Protein AF-A0A7I8DJQ9-F1 (afdb_monomer)

Mean predicted aligned error: 7.35 Å

Solvent-accessible surface area (backbone atoms only — not comparable to full-atom values): 4380 Å² total; per-residue (Å²): 136,87,81,76,89,76,76,69,70,86,82,44,63,76,66,48,67,30,48,35,76,87,76,68,51,66,44,79,46,50,71,75,62,69,54,75,46,81,47,58,39,91,82,81,58,49,52,28,34,39,30,48,74,78,58,38,47,41,86,48,76,82,73,75,75,85,126

Structure (mmCIF, N/CA/C/O backbone):
data_AF-A0A7I8DJQ9-F1
#
_entry.id   AF-A0A7I8DJQ9-F1
#
loop_
_atom_site.group_PDB
_atom_site.id
_atom_site.type_symbol
_atom_site.label_atom_id
_atom_site.label_alt_id
_atom_site.label_comp_id
_atom_site.label_asym_id
_atom_site.label_entity_id
_atom_site.label_seq_id
_atom_site.pdbx_PDB_ins_code
_atom_site.Cartn_x
_atom_site.Cartn_y
_atom_site.Cartn_z
_atom_site.occupancy
_atom_site.B_iso_or_equiv
_atom_site.auth_seq_id
_atom_site.auth_comp_id
_atom_site.auth_asym_id
_atom_site.auth_atom_id
_atom_site.pdbx_PDB_model_num
ATOM 1 N N . MET A 1 1 ? 26.580 -0.488 -25.915 1.00 46.44 1 MET A N 1
ATOM 2 C CA . MET A 1 1 ? 25.841 -1.442 -25.063 1.00 46.44 1 MET A CA 1
ATOM 3 C C . MET A 1 1 ? 24.482 -0.833 -24.794 1.00 46.44 1 MET A C 1
ATOM 5 O O . MET A 1 1 ? 24.431 0.255 -24.241 1.00 46.44 1 MET A O 1
ATOM 9 N N . GLN A 1 2 ? 23.417 -1.449 -25.300 1.00 48.91 2 GLN A N 1
ATOM 10 C CA . GLN A 1 2 ? 22.047 -1.008 -25.057 1.00 48.91 2 GLN A CA 1
ATOM 11 C C . GLN A 1 2 ? 21.642 -1.648 -23.727 1.00 48.91 2 GLN A C 1
ATOM 13 O O . GLN A 1 2 ? 21.499 -2.863 -23.646 1.00 48.91 2 GLN A O 1
ATOM 18 N N . THR A 1 3 ? 21.638 -0.867 -22.651 1.00 56.75 3 THR A N 1
ATOM 19 C CA . THR A 1 3 ? 21.213 -1.340 -21.332 1.00 56.75 3 THR A CA 1
ATOM 20 C C . THR A 1 3 ? 19.695 -1.408 -21.331 1.00 56.75 3 THR A C 1
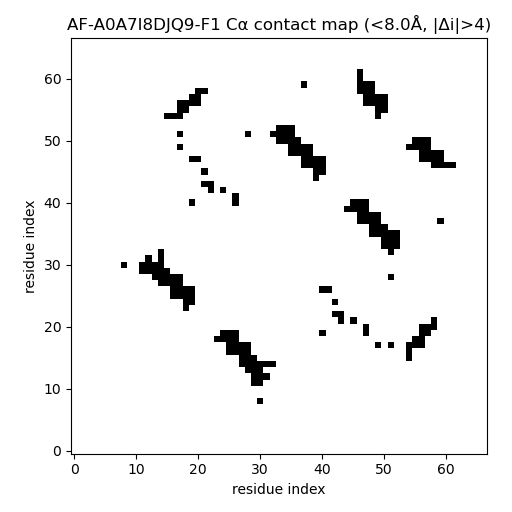ATOM 22 O O . THR A 1 3 ? 19.013 -0.388 -21.266 1.00 56.75 3 THR A O 1
ATOM 25 N N . ASP A 1 4 ? 19.176 -2.622 -21.458 1.00 68.50 4 ASP A N 1
ATOM 26 C CA . ASP A 1 4 ? 17.767 -2.922 -21.262 1.00 68.50 4 ASP A CA 1
ATOM 27 C C . ASP A 1 4 ? 17.457 -2.771 -19.763 1.00 68.50 4 ASP A C 1
ATOM 29 O O . ASP A 1 4 ? 17.878 -3.584 -18.944 1.00 68.50 4 ASP A O 1
ATOM 33 N N . PHE A 1 5 ? 16.782 -1.685 -19.373 1.00 77.31 5 PHE A N 1
ATOM 34 C CA . PHE A 1 5 ? 16.353 -1.437 -17.985 1.00 77.31 5 PHE A CA 1
ATOM 35 C C . PHE A 1 5 ? 15.038 -2.165 -17.656 1.00 77.31 5 PHE A C 1
ATOM 37 O O . PHE A 1 5 ? 14.198 -1.656 -16.912 1.00 77.31 5 PHE A O 1
ATOM 44 N N . SER A 1 6 ? 14.815 -3.331 -18.257 1.00 81.69 6 SER A N 1
ATOM 45 C CA . SER A 1 6 ? 13.639 -4.152 -18.003 1.00 81.69 6 SER A CA 1
ATOM 46 C C . SER A 1 6 ? 13.878 -5.031 -16.772 1.00 81.69 6 SER A C 1
ATOM 48 O O . SER A 1 6 ? 14.886 -5.725 -16.659 1.00 81.69 6 SER A O 1
ATOM 50 N N . VAL A 1 7 ? 12.946 -4.983 -15.817 1.00 75.88 7 VAL A N 1
ATOM 51 C CA . VAL A 1 7 ? 12.957 -5.838 -14.622 1.00 75.88 7 VAL A CA 1
ATOM 52 C C . VAL A 1 7 ? 11.816 -6.837 -14.743 1.00 75.88 7 VAL A C 1
ATOM 54 O O . VAL A 1 7 ? 10.657 -6.444 -14.894 1.00 75.88 7 VAL A O 1
ATOM 57 N N . ASN A 1 8 ? 12.135 -8.129 -14.668 1.00 80.81 8 ASN A N 1
ATOM 58 C CA . ASN A 1 8 ? 11.123 -9.171 -14.590 1.00 80.81 8 ASN A CA 1
ATOM 59 C C . ASN A 1 8 ? 10.542 -9.210 -13.176 1.00 80.81 8 ASN A C 1
ATOM 61 O O . ASN A 1 8 ? 11.186 -9.577 -12.199 1.00 80.81 8 ASN A O 1
ATOM 65 N N . LEU A 1 9 ? 9.279 -8.833 -13.097 1.00 76.62 9 LEU A N 1
ATOM 66 C CA . LEU A 1 9 ? 8.529 -8.739 -11.860 1.00 76.62 9 LEU A CA 1
ATOM 67 C C . LEU A 1 9 ? 8.244 -10.100 -11.203 1.00 76.62 9 LEU A C 1
ATOM 69 O O . LEU A 1 9 ? 7.987 -10.146 -10.004 1.00 76.62 9 LEU A O 1
ATOM 73 N N . ASN A 1 10 ? 8.310 -11.198 -11.964 1.00 76.62 10 ASN A N 1
ATOM 74 C CA . ASN A 1 10 ? 8.113 -12.552 -11.434 1.00 76.62 10 ASN A CA 1
ATOM 75 C C . ASN A 1 10 ? 9.301 -13.045 -10.596 1.00 76.62 10 ASN A C 1
ATOM 77 O O . ASN A 1 10 ? 9.134 -13.963 -9.800 1.00 76.62 10 ASN A O 1
ATOM 81 N N . ASP A 1 11 ? 10.477 -12.434 -10.759 1.00 78.06 11 ASP A N 1
ATOM 82 C CA . ASP A 1 11 ? 11.697 -12.816 -10.036 1.00 78.06 11 ASP A CA 1
ATOM 83 C C . ASP A 1 11 ? 11.777 -12.160 -8.646 1.00 78.06 11 ASP A C 1
ATOM 85 O O . ASP A 1 11 ? 12.744 -12.345 -7.909 1.00 78.06 11 ASP A O 1
ATOM 89 N N . LEU A 1 12 ? 10.765 -11.369 -8.281 1.00 75.44 12 LEU A N 1
ATOM 90 C CA . LEU A 1 12 ? 10.704 -10.628 -7.031 1.00 75.44 12 LEU A CA 1
ATOM 91 C C . LEU A 1 12 ? 9.601 -11.192 -6.133 1.00 75.44 12 LEU A C 1
ATOM 93 O O . LEU A 1 12 ? 8.478 -11.441 -6.573 1.00 75.44 12 LEU A O 1
ATOM 97 N N . GLU A 1 13 ? 9.901 -11.349 -4.846 1.00 70.44 13 GLU A N 1
ATOM 98 C CA . GLU A 1 13 ? 8.943 -11.907 -3.895 1.00 70.44 13 GLU A CA 1
ATOM 99 C C . GLU A 1 13 ? 7.717 -10.999 -3.710 1.00 70.44 13 GLU A C 1
ATOM 101 O O . GLU A 1 13 ? 7.815 -9.777 -3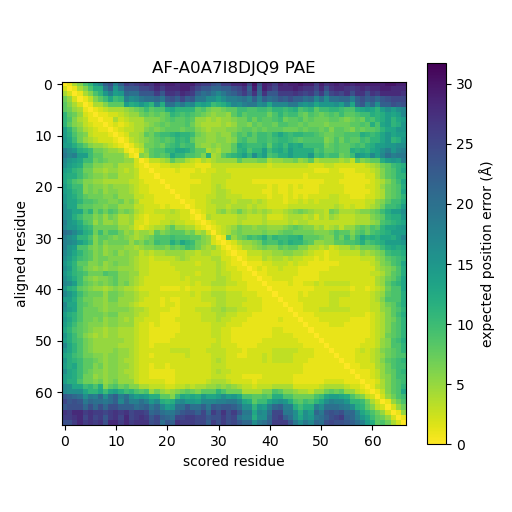.522 1.00 70.44 13 GLU A O 1
ATOM 106 N N . SER A 1 14 ? 6.530 -11.614 -3.717 1.00 68.00 14 SER A N 1
ATOM 107 C CA . SER A 1 14 ? 5.301 -10.918 -3.345 1.00 68.00 14 SER A CA 1
ATOM 108 C C . SER A 1 14 ? 5.334 -10.637 -1.843 1.00 68.00 14 SER A C 1
ATOM 110 O O . SER A 1 14 ? 5.460 -11.565 -1.044 1.00 68.00 14 SER A O 1
ATOM 112 N N . THR A 1 15 ? 5.214 -9.370 -1.449 1.00 74.94 15 THR A N 1
ATOM 113 C CA . THR A 1 15 ? 5.384 -8.978 -0.044 1.00 74.94 15 THR A CA 1
ATOM 114 C C . THR A 1 15 ? 4.097 -9.167 0.765 1.00 74.94 15 THR A C 1
ATOM 116 O O . THR A 1 15 ? 4.158 -9.578 1.925 1.00 74.94 15 THR A O 1
ATOM 119 N N . GLY A 1 16 ? 2.925 -8.912 0.168 1.00 85.56 16 GLY A N 1
ATOM 120 C CA . GLY A 1 16 ? 1.639 -9.209 0.798 1.00 85.56 16 GLY A CA 1
ATOM 121 C C . GLY A 1 16 ? 0.445 -8.435 0.239 1.00 85.56 16 GLY A C 1
ATOM 122 O O . GLY A 1 16 ? 0.494 -7.829 -0.833 1.00 85.56 16 GLY A O 1
ATOM 123 N N . ILE A 1 17 ? -0.654 -8.458 0.998 1.00 90.56 17 ILE A N 1
ATOM 124 C CA . ILE A 1 17 ? -1.901 -7.747 0.694 1.00 90.56 17 ILE A CA 1
ATOM 125 C C . ILE A 1 17 ? -2.292 -6.894 1.906 1.00 90.56 17 ILE A C 1
ATOM 127 O O . ILE A 1 17 ? -2.328 -7.401 3.022 1.00 90.56 17 ILE A O 1
ATOM 131 N N . ILE A 1 18 ? -2.615 -5.617 1.680 1.00 93.38 18 ILE A N 1
ATOM 132 C CA . ILE A 1 18 ? -3.182 -4.713 2.694 1.00 93.38 18 ILE A CA 1
ATOM 133 C C . ILE A 1 18 ? -4.629 -4.406 2.330 1.00 93.38 18 ILE A C 1
ATOM 135 O O . ILE A 1 18 ? -4.918 -3.998 1.204 1.00 93.38 18 ILE A O 1
ATOM 139 N N . GLU A 1 19 ? -5.556 -4.564 3.267 1.00 96.06 19 GLU A N 1
ATOM 140 C CA . GLU A 1 19 ? -6.969 -4.287 3.020 1.00 96.06 19 GLU A CA 1
ATOM 141 C C . GLU A 1 19 ? -7.296 -2.793 3.048 1.00 96.06 19 GLU A C 1
ATOM 143 O O . GLU A 1 19 ? -6.854 -2.035 3.907 1.00 96.06 19 GLU A O 1
ATOM 148 N N . CYS A 1 20 ? -8.130 -2.352 2.107 1.00 95.81 20 CYS A N 1
ATOM 149 C CA . CYS A 1 20 ? -8.657 -0.997 2.108 1.00 95.81 20 CYS A CA 1
ATOM 150 C C . CYS A 1 20 ? -9.643 -0.796 3.276 1.00 95.81 20 CYS A C 1
ATOM 152 O O . CYS A 1 20 ? -10.699 -1.439 3.283 1.00 95.81 20 CYS A O 1
ATOM 154 N N . PRO A 1 21 ? -9.435 0.197 4.163 1.00 96.38 21 PRO A N 1
ATOM 155 C CA . PRO A 1 21 ? -10.269 0.411 5.352 1.00 96.38 21 PRO A CA 1
ATOM 156 C C . PRO A 1 21 ? -11.675 0.952 5.035 1.00 96.38 21 PRO A C 1
ATOM 158 O O . PRO A 1 21 ? -12.478 1.200 5.936 1.00 96.38 21 PRO A O 1
ATOM 161 N N . TYR A 1 22 ? -11.979 1.192 3.755 1.00 95.31 22 TYR A N 1
ATOM 162 C CA . TYR A 1 22 ? -13.298 1.625 3.293 1.00 95.31 22 TYR A CA 1
ATOM 163 C C . TYR A 1 22 ? -14.128 0.514 2.653 1.00 95.31 22 TYR A C 1
ATOM 165 O O . TYR A 1 22 ? -15.350 0.588 2.702 1.00 95.31 22 TYR A O 1
ATOM 173 N N . CYS A 1 23 ? -13.500 -0.449 1.975 1.00 96.12 23 CYS A N 1
ATOM 174 C CA . CYS A 1 23 ? -14.224 -1.438 1.163 1.00 96.12 23 CYS A CA 1
ATOM 175 C C . CYS A 1 23 ? -13.762 -2.883 1.372 1.00 96.12 23 CYS A C 1
ATOM 177 O O . CYS A 1 23 ? -14.279 -3.772 0.701 1.00 96.12 23 CYS A O 1
ATOM 179 N N . GLY A 1 24 ? -12.774 -3.116 2.243 1.00 94.69 24 GLY A N 1
ATOM 180 C CA . GLY A 1 24 ? -12.234 -4.444 2.546 1.00 94.69 24 GLY A CA 1
ATOM 181 C C . GLY A 1 24 ? -11.491 -5.109 1.384 1.00 94.69 24 GLY A C 1
ATOM 182 O O . GLY A 1 24 ? -11.074 -6.252 1.493 1.00 94.69 24 GLY A O 1
ATOM 183 N N . LYS A 1 25 ? -11.330 -4.437 0.236 1.00 93.88 25 LYS A N 1
ATOM 184 C CA . LYS A 1 25 ? -10.594 -5.000 -0.901 1.00 93.88 25 LYS A CA 1
ATOM 185 C C . LYS A 1 25 ? -9.094 -4.811 -0.717 1.00 93.88 25 LYS A C 1
ATOM 187 O O . LYS A 1 25 ? -8.645 -3.713 -0.387 1.00 93.88 25 LYS A O 1
ATOM 192 N N . GLY A 1 26 ? -8.350 -5.885 -0.957 1.00 86.88 26 GLY A N 1
ATOM 193 C CA . GLY A 1 26 ? -6.902 -5.927 -0.829 1.00 86.88 26 GLY A CA 1
ATOM 194 C C . GLY A 1 26 ? -6.173 -5.145 -1.921 1.00 86.88 26 GLY A C 1
ATOM 195 O O . GLY A 1 26 ? -6.508 -5.239 -3.102 1.00 86.88 26 GLY A O 1
ATOM 196 N N . LYS A 1 27 ? -5.144 -4.402 -1.523 1.00 88.69 27 LYS A N 1
ATOM 197 C CA . LYS A 1 27 ? -4.083 -3.891 -2.387 1.00 88.69 27 LYS A CA 1
ATOM 198 C C . LYS A 1 27 ? -2.883 -4.817 -2.238 1.00 88.69 27 LYS A C 1
ATOM 200 O O . LYS A 1 27 ? -2.313 -4.905 -1.152 1.00 88.69 27 LYS A O 1
ATOM 205 N N . ALA A 1 28 ? -2.506 -5.487 -3.322 1.00 87.44 28 ALA A N 1
ATOM 206 C CA . ALA A 1 28 ? -1.234 -6.190 -3.370 1.00 87.44 28 ALA A CA 1
ATOM 207 C C . ALA A 1 28 ? -0.094 -5.166 -3.320 1.00 87.44 28 ALA A C 1
ATOM 209 O O . ALA A 1 28 ? -0.140 -4.138 -4.005 1.00 87.44 28 ALA A O 1
ATOM 210 N N . TYR A 1 29 ? 0.912 -5.446 -2.504 1.00 81.94 29 TYR A N 1
ATOM 211 C CA . TYR A 1 29 ? 2.173 -4.725 -2.503 1.00 81.94 29 TYR A CA 1
ATOM 212 C C . TYR A 1 29 ? 3.301 -5.740 -2.638 1.00 81.94 29 TYR A C 1
ATOM 214 O O . TYR A 1 29 ? 3.275 -6.849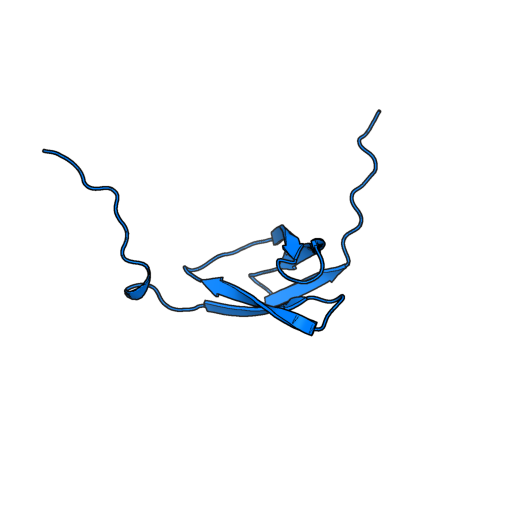 -2.100 1.00 81.94 29 TYR A O 1
ATOM 222 N N . ILE A 1 30 ? 4.246 -5.369 -3.477 1.00 80.25 30 ILE A N 1
ATOM 223 C CA . ILE A 1 30 ? 5.219 -6.251 -4.101 1.00 80.25 30 ILE A CA 1
ATOM 224 C C . ILE A 1 30 ? 6.554 -5.511 -4.114 1.00 80.25 30 ILE A C 1
ATOM 226 O O . ILE A 1 30 ? 6.588 -4.288 -3.940 1.00 80.25 30 ILE A O 1
ATOM 230 N N . TYR A 1 31 ? 7.647 -6.245 -4.296 1.00 73.25 31 TYR A N 1
ATOM 231 C CA . TYR A 1 31 ? 8.978 -5.664 -4.512 1.00 73.25 31 TYR A CA 1
ATOM 232 C C . TYR A 1 31 ? 9.546 -4.900 -3.304 1.00 73.25 31 TYR A C 1
ATOM 234 O O . TYR A 1 31 ? 10.232 -3.897 -3.477 1.00 73.25 31 TYR A O 1
ATOM 242 N N . GLY A 1 32 ? 9.256 -5.348 -2.075 1.00 69.94 32 GLY A N 1
ATOM 243 C CA . GLY A 1 32 ? 9.877 -4.779 -0.872 1.00 69.94 32 GLY A CA 1
ATOM 244 C C . GLY A 1 32 ? 9.486 -3.324 -0.614 1.00 69.94 32 GLY A C 1
ATOM 245 O O . GLY A 1 32 ? 10.300 -2.537 -0.144 1.00 69.94 32 GLY A O 1
ATOM 246 N N . THR A 1 33 ? 8.248 -2.954 -0.954 1.00 82.31 33 THR A N 1
ATOM 247 C CA . THR A 1 33 ? 7.731 -1.611 -0.663 1.00 82.31 33 THR A CA 1
ATOM 248 C C . THR A 1 33 ? 7.770 -1.358 0.851 1.00 82.31 33 THR A C 1
ATOM 250 O O . THR A 1 33 ? 7.229 -2.164 1.606 1.00 82.31 33 THR A O 1
ATOM 253 N N . THR A 1 34 ? 8.369 -0.245 1.279 1.00 88.31 34 THR A N 1
ATOM 254 C CA . THR A 1 34 ? 8.476 0.178 2.688 1.00 88.31 34 THR A CA 1
ATOM 255 C C . THR A 1 34 ? 7.916 1.584 2.903 1.00 88.31 34 THR A C 1
ATOM 257 O O . THR A 1 34 ? 7.669 2.334 1.952 1.00 88.31 34 THR A O 1
ATOM 260 N N . GLY A 1 35 ? 7.695 1.947 4.164 1.00 92.00 35 GLY A N 1
ATOM 261 C CA . GLY A 1 35 ? 7.196 3.253 4.574 1.00 92.00 35 GLY A CA 1
ATOM 262 C C . GLY A 1 35 ? 5.695 3.444 4.356 1.00 92.00 35 GLY A C 1
ATOM 263 O O . GLY A 1 35 ? 4.906 2.494 4.319 1.00 92.00 35 GLY A O 1
ATOM 264 N N . MET A 1 36 ? 5.290 4.711 4.218 1.00 93.69 36 MET A N 1
ATOM 265 C CA . MET A 1 36 ? 3.890 5.103 4.057 1.00 93.69 36 MET A CA 1
ATOM 266 C C . MET A 1 36 ? 3.646 5.813 2.725 1.00 93.69 36 MET A C 1
ATOM 268 O O . MET A 1 36 ? 4.389 6.713 2.337 1.00 93.69 36 MET A O 1
ATOM 272 N N . GLN A 1 37 ? 2.552 5.465 2.048 1.00 92.62 37 GLN A N 1
ATOM 273 C CA . GLN A 1 37 ? 2.145 6.083 0.786 1.00 92.62 37 GLN A CA 1
ATOM 274 C C . GLN A 1 37 ? 0.674 6.489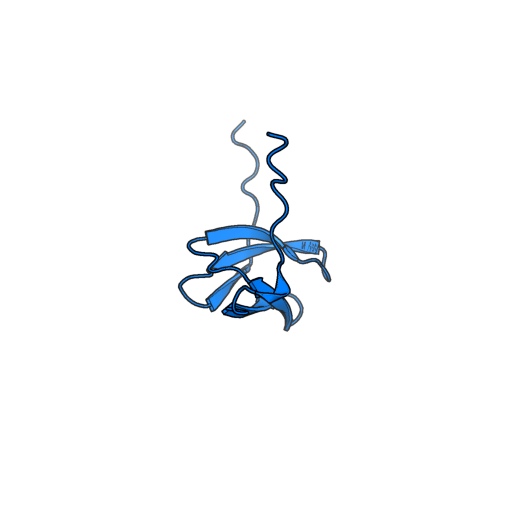 0.826 1.00 92.62 37 GLN A C 1
ATOM 276 O O . GLN A 1 37 ? -0.202 5.664 1.084 1.00 92.62 37 GLN A O 1
ATOM 281 N N . SER A 1 38 ? 0.371 7.737 0.467 1.00 92.38 38 SER A N 1
ATOM 282 C CA . SER A 1 38 ? -0.999 8.154 0.167 1.00 92.38 38 SER A CA 1
ATOM 283 C C . SER A 1 38 ? -1.335 7.849 -1.295 1.00 92.38 38 SER A C 1
ATOM 285 O O . SER A 1 38 ? -0.674 8.311 -2.222 1.00 92.38 38 SER A O 1
ATOM 287 N N . SER A 1 39 ? -2.362 7.034 -1.532 1.00 92.31 39 SER A N 1
ATOM 288 C CA . SER A 1 39 ? -2.888 6.811 -2.886 1.00 92.31 39 SER A CA 1
ATOM 289 C C .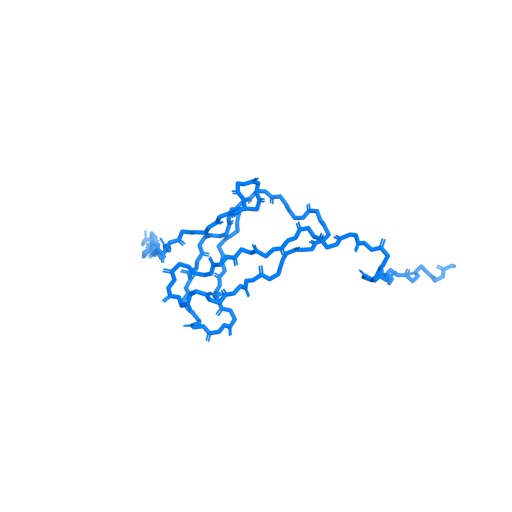 SER A 1 39 ? -4.343 6.350 -2.862 1.00 92.31 39 SER A C 1
ATOM 291 O O . SER A 1 39 ? -4.861 5.889 -1.842 1.00 92.31 39 SER A O 1
ATOM 293 N N . GLY A 1 40 ? -5.033 6.500 -3.992 1.00 92.69 40 GLY A N 1
ATOM 294 C CA . GLY A 1 40 ? -6.408 6.033 -4.139 1.00 92.69 40 GLY A CA 1
ATOM 295 C C . GLY A 1 40 ? -6.501 4.506 -4.142 1.00 92.69 40 GLY A C 1
ATOM 296 O O . GLY A 1 40 ? -5.709 3.826 -4.792 1.00 92.69 40 GLY A O 1
ATOM 297 N N . CYS A 1 41 ? -7.510 3.953 -3.469 1.00 93.75 41 CYS A N 1
ATOM 298 C CA . CYS A 1 41 ? -7.871 2.548 -3.641 1.00 93.75 41 CYS A CA 1
ATOM 299 C C . CYS A 1 41 ? -8.299 2.294 -5.096 1.00 93.75 41 CYS A C 1
ATOM 301 O O . CYS A 1 41 ? -9.185 2.975 -5.612 1.00 93.75 41 CYS A O 1
ATOM 303 N N . SER A 1 42 ? -7.727 1.282 -5.753 1.00 92.75 42 SER A N 1
ATOM 304 C CA . SER A 1 42 ? -8.061 0.930 -7.142 1.00 92.75 42 SER A CA 1
ATOM 305 C C . SER A 1 42 ? -9.536 0.559 -7.330 1.00 92.75 42 SER A C 1
ATOM 307 O O . SER A 1 42 ? -10.077 0.790 -8.412 1.00 92.75 42 SER A O 1
ATOM 309 N N . VAL A 1 43 ? -10.196 0.061 -6.277 1.00 94.75 43 VAL A N 1
ATOM 310 C CA . VAL A 1 43 ? -11.610 -0.333 -6.288 1.00 94.75 43 VAL A CA 1
ATOM 311 C C . VAL A 1 43 ? -12.525 0.843 -5.953 1.00 94.75 43 VAL A C 1
ATOM 313 O O . VAL A 1 43 ? -13.273 1.303 -6.808 1.00 94.75 43 VAL A O 1
ATOM 316 N N . CYS A 1 44 ? -12.477 1.356 -4.718 1.00 95.00 44 CYS A N 1
ATOM 317 C CA . CYS A 1 44 ? -13.445 2.357 -4.253 1.00 95.00 44 CYS A CA 1
ATOM 318 C C . CYS A 1 44 ? -13.014 3.813 -4.482 1.00 95.00 44 CYS A C 1
ATOM 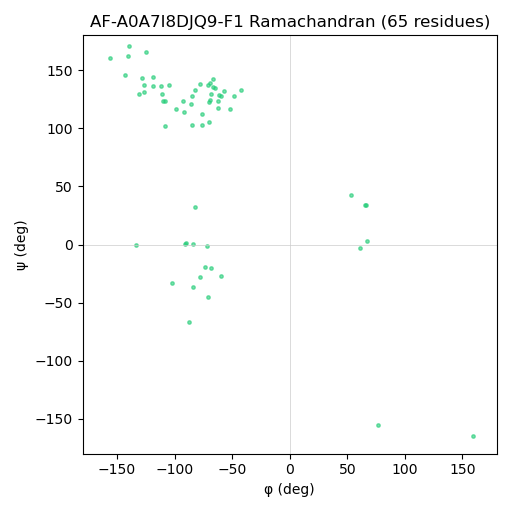320 O O . CYS A 1 44 ? -13.737 4.724 -4.087 1.00 95.00 44 CYS A O 1
ATOM 322 N N . LYS A 1 45 ? -11.830 4.037 -5.069 1.00 93.56 45 LYS A N 1
ATOM 323 C CA . LYS A 1 45 ? -11.249 5.343 -5.443 1.00 93.56 45 LYS A CA 1
ATOM 324 C C . LYS A 1 45 ? -11.000 6.334 -4.299 1.00 93.56 45 LYS A C 1
ATOM 326 O O . LYS A 1 45 ? -10.423 7.391 -4.531 1.00 93.56 45 LYS A O 1
ATOM 331 N N . ARG A 1 46 ? -11.361 5.996 -3.057 1.00 92.62 46 ARG A N 1
ATOM 332 C CA . ARG A 1 46 ? -11.063 6.813 -1.872 1.00 92.62 46 ARG A CA 1
ATOM 333 C C . ARG A 1 46 ? -9.560 6.859 -1.614 1.00 92.62 46 ARG A C 1
ATOM 335 O O . ARG A 1 46 ? -8.881 5.845 -1.774 1.00 92.62 46 ARG A O 1
ATOM 342 N N . ILE A 1 47 ? -9.068 8.021 -1.188 1.00 93.81 47 ILE A N 1
ATOM 343 C CA . ILE A 1 47 ? -7.679 8.193 -0.755 1.00 93.81 47 ILE A CA 1
ATOM 344 C C . ILE A 1 47 ? -7.464 7.424 0.551 1.00 93.81 47 ILE A C 1
ATOM 346 O O . ILE A 1 47 ? -8.237 7.546 1.504 1.00 93.81 47 ILE A O 1
ATOM 350 N N . VAL A 1 48 ? -6.412 6.614 0.565 1.00 94.81 48 VAL A N 1
ATOM 351 C CA . VAL A 1 48 ? -6.001 5.752 1.673 1.00 94.81 48 VAL A CA 1
ATOM 352 C C . VAL A 1 48 ? -4.527 6.023 1.953 1.00 94.81 48 VAL A C 1
ATOM 354 O O . VAL A 1 48 ? -3.750 6.260 1.025 1.00 94.81 48 VAL A O 1
ATOM 357 N N . LEU A 1 49 ? -4.149 6.001 3.228 1.00 95.69 49 LEU A N 1
ATOM 358 C CA . LEU A 1 49 ? -2.750 5.937 3.631 1.00 95.69 49 LEU A CA 1
ATOM 359 C C . LEU A 1 49 ? -2.382 4.464 3.809 1.00 95.69 49 LEU A C 1
ATOM 361 O O . LEU A 1 49 ? -2.941 3.803 4.682 1.00 95.69 49 LEU A O 1
ATOM 365 N N . TRP A 1 50 ? -1.494 3.956 2.962 1.00 94.88 50 TRP A N 1
ATOM 366 C CA . TRP A 1 50 ? -0.968 2.594 3.025 1.00 94.88 50 TRP A CA 1
ATOM 367 C C . TRP A 1 50 ? 0.313 2.604 3.846 1.00 94.88 50 TRP A C 1
ATOM 369 O O . TRP A 1 50 ? 1.225 3.352 3.506 1.00 94.88 50 TRP A O 1
ATOM 379 N N . ASP A 1 51 ? 0.367 1.799 4.898 1.00 94.31 51 ASP A N 1
ATOM 380 C CA . ASP A 1 51 ? 1.546 1.592 5.733 1.00 94.31 51 ASP A CA 1
ATOM 381 C C . ASP A 1 51 ? 2.082 0.187 5.456 1.00 94.31 51 ASP A C 1
ATOM 383 O O . ASP A 1 51 ? 1.506 -0.820 5.880 1.00 94.31 51 ASP A O 1
ATOM 387 N N . PHE A 1 52 ? 3.147 0.124 4.658 1.00 92.06 52 PHE A N 1
ATOM 388 C CA . PHE A 1 52 ? 3.709 -1.140 4.194 1.00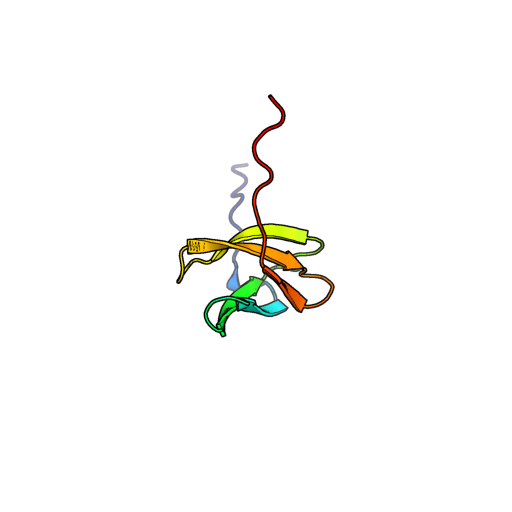 92.06 52 PHE A CA 1
ATOM 389 C C . PHE A 1 52 ? 4.554 -1.829 5.262 1.00 92.06 52 PHE A C 1
ATOM 391 O O . PHE A 1 52 ? 4.601 -3.059 5.288 1.00 92.06 52 PHE A O 1
ATOM 398 N N . ASP A 1 53 ? 5.145 -1.053 6.171 1.00 91.56 53 ASP A N 1
ATOM 399 C CA . ASP A 1 53 ? 5.976 -1.574 7.255 1.00 91.56 53 ASP A CA 1
ATOM 400 C C . ASP A 1 53 ? 5.102 -2.300 8.286 1.00 91.56 53 ASP A C 1
ATOM 402 O O . ASP A 1 53 ? 5.394 -3.433 8.673 1.00 91.56 53 ASP A O 1
ATOM 406 N N . ASN A 1 54 ? 3.968 -1.696 8.660 1.00 92.94 54 ASN A N 1
ATOM 407 C CA . ASN A 1 54 ? 3.007 -2.284 9.597 1.00 92.94 54 ASN A CA 1
ATOM 408 C C . ASN A 1 54 ? 1.924 -3.138 8.916 1.00 92.94 54 ASN A C 1
ATOM 410 O O . ASN A 1 54 ? 1.040 -3.665 9.594 1.00 92.94 54 ASN A O 1
ATOM 414 N N . LYS A 1 55 ? 1.974 -3.284 7.585 1.00 90.94 55 LYS A N 1
ATOM 415 C CA . LYS A 1 55 ? 1.024 -4.069 6.773 1.00 90.94 55 LYS A CA 1
ATOM 416 C C . LYS A 1 55 ? -0.439 -3.681 7.024 1.00 90.94 55 LYS A C 1
ATOM 418 O O . LYS A 1 55 ? -1.317 -4.535 7.140 1.00 90.94 55 LYS A O 1
ATOM 423 N N . THR A 1 56 ? -0.707 -2.380 7.115 1.00 94.88 56 THR A N 1
ATOM 424 C CA . THR A 1 56 ? -2.026 -1.838 7.466 1.00 94.88 56 THR A CA 1
ATOM 425 C C . THR A 1 56 ? -2.374 -0.605 6.636 1.00 94.88 56 THR A C 1
ATOM 427 O O . THR A 1 56 ? -1.561 -0.084 5.871 1.00 94.88 56 THR A O 1
ATOM 430 N N . ALA A 1 57 ? -3.618 -0.146 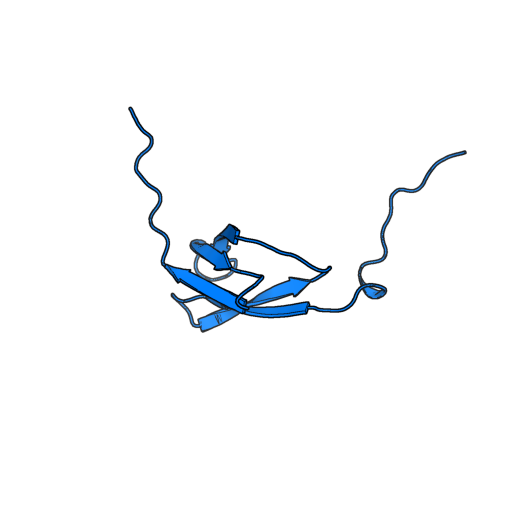6.733 1.00 96.12 57 ALA A N 1
ATOM 431 C CA . ALA A 1 57 ? -4.083 1.024 6.008 1.00 96.12 57 ALA A CA 1
ATOM 432 C C . ALA A 1 57 ? -5.062 1.866 6.820 1.00 96.12 57 ALA A C 1
ATOM 434 O O . ALA A 1 57 ? -5.912 1.362 7.555 1.00 96.12 57 ALA A O 1
ATOM 435 N N . TYR A 1 58 ? -4.988 3.178 6.605 1.00 95.88 58 TYR A N 1
ATOM 436 C CA . TYR A 1 58 ? -5.770 4.165 7.335 1.00 95.88 58 TYR A CA 1
ATOM 437 C C . TYR A 1 58 ? -6.675 4.961 6.400 1.00 95.88 58 TYR A C 1
ATOM 439 O O . TYR A 1 58 ? -6.323 5.297 5.263 1.00 95.88 58 TYR A O 1
ATOM 447 N N . LYS A 1 59 ? -7.868 5.296 6.900 1.00 94.69 59 LYS A N 1
ATOM 448 C CA . LYS A 1 59 ? -8.754 6.256 6.240 1.00 94.69 59 LYS A CA 1
ATOM 449 C C . LYS A 1 59 ? -8.042 7.606 6.204 1.00 94.69 59 LYS A C 1
ATOM 451 O O . LYS A 1 59 ? -7.744 8.168 7.252 1.00 94.69 59 LYS A O 1
ATOM 456 N N . ALA A 1 60 ? -7.767 8.113 5.007 1.00 89.94 60 ALA A N 1
ATOM 457 C CA . ALA A 1 60 ? -7.094 9.390 4.833 1.00 89.94 60 ALA A CA 1
ATOM 458 C C . ALA A 1 60 ? -8.083 10.473 4.389 1.00 89.94 60 ALA A C 1
ATOM 460 O O . ALA A 1 60 ? -8.916 10.255 3.508 1.00 89.94 60 ALA A O 1
ATOM 461 N N . SER A 1 61 ? -7.948 11.658 4.977 1.00 82.19 61 SER A N 1
ATOM 462 C CA . SER A 1 61 ? -8.542 12.896 4.479 1.00 82.19 61 SER A CA 1
ATOM 463 C C . SER A 1 61 ? -7.424 13.764 3.914 1.00 82.19 61 SER A C 1
ATOM 465 O O . SER A 1 61 ? -6.476 14.082 4.636 1.00 82.19 61 SER A O 1
ATOM 467 N N . ALA A 1 62 ? -7.522 14.168 2.648 1.00 72.00 62 ALA A N 1
ATOM 468 C CA . ALA A 1 62 ? -6.618 15.183 2.124 1.00 72.00 62 ALA A CA 1
ATOM 469 C C . ALA A 1 62 ? -6.846 16.477 2.921 1.00 72.00 62 ALA A C 1
ATOM 471 O O . ALA A 1 62 ? -7.978 16.964 2.994 1.00 72.00 62 ALA A O 1
ATOM 472 N N . LYS A 1 63 ? -5.796 17.030 3.546 1.00 67.94 63 LYS A N 1
ATOM 473 C CA . LYS A 1 63 ? -5.874 18.411 4.035 1.00 67.94 63 LYS A CA 1
ATOM 474 C C . LYS A 1 63 ? -6.212 19.281 2.825 1.00 67.94 63 LYS A C 1
ATOM 476 O O . LYS A 1 63 ? -5.589 19.125 1.774 1.00 67.94 63 LYS A O 1
ATOM 481 N N . LYS A 1 64 ? -7.197 20.177 2.970 1.00 59.72 64 LYS A N 1
ATOM 482 C CA . LYS A 1 64 ? -7.344 21.303 2.039 1.00 59.72 64 LYS A CA 1
ATOM 483 C C . LYS A 1 64 ? -5.955 21.924 1.914 1.00 59.72 64 LYS A C 1
ATOM 485 O O . LYS A 1 64 ? -5.313 22.133 2.946 1.00 59.72 64 LYS A O 1
ATOM 490 N N . PHE A 1 65 ? -5.479 22.102 0.683 1.00 57.34 65 PHE A N 1
ATOM 491 C CA . PHE A 1 65 ? -4.215 22.779 0.417 1.00 57.34 65 PHE A CA 1
ATOM 492 C C . PHE A 1 65 ? -4.121 24.009 1.324 1.00 57.34 65 PHE A C 1
ATOM 494 O O . PHE A 1 65 ? -5.113 24.727 1.474 1.00 57.34 65 PHE A O 1
ATOM 501 N N . ALA A 1 66 ? -2.970 24.187 1.978 1.00 54.78 66 ALA A N 1
ATOM 502 C CA . ALA A 1 66 ? -2.659 25.464 2.597 1.00 54.78 66 ALA A CA 1
ATOM 503 C C . ALA A 1 66 ? -2.851 26.524 1.507 1.00 54.78 66 ALA A C 1
ATOM 505 O O . ALA A 1 66 ? -2.236 26.420 0.443 1.00 54.78 66 ALA A O 1
ATOM 506 N N . SER A 1 67 ? -3.811 27.420 1.738 1.00 46.66 67 SER A N 1
ATOM 507 C CA . SER A 1 67 ? -3.949 28.656 0.973 1.00 46.66 67 SER A CA 1
ATOM 508 C C . SER A 1 67 ? -2.675 29.479 1.067 1.00 46.66 67 SER A C 1
ATOM 510 O O . SER A 1 67 ? -2.018 29.409 2.132 1.00 46.66 67 SER A O 1
#

Radius of gyration: 15.15 Å; Cα contacts (8 Å, |Δi|>4): 109; chains: 1; bounding box: 40×42×35 Å

Nearest PDB structures (foldseek):
  4gwv-assembly1_A  TM=7.046E-01  e=2.902E+00  Homo sapiens
  2xp9-assembly1_A  TM=6.893E-01  e=4.832E+00  Homo sapiens
  2zr5-assembly1_A  TM=6.499E-01  e=9.742E+00  Homo sapiens

Secondary structure (DSSP, 8-state):
--------GGGS-EEEEEE-TTT-PEEEEETT--SEEEEE-TTT--EEEEETTTTEEEE--PPP---

Organism: NCBI:txid1727145

Foldseek 3Di:
DPDDPDDDQVVWDFLDWEADPPPRDTDTDTRPDAAWDWAADPPPRATWIQHSNVSYIDRDDDDDPDD

pLDDT: mean 83.65, std 13.54, range [46.44, 96.38]
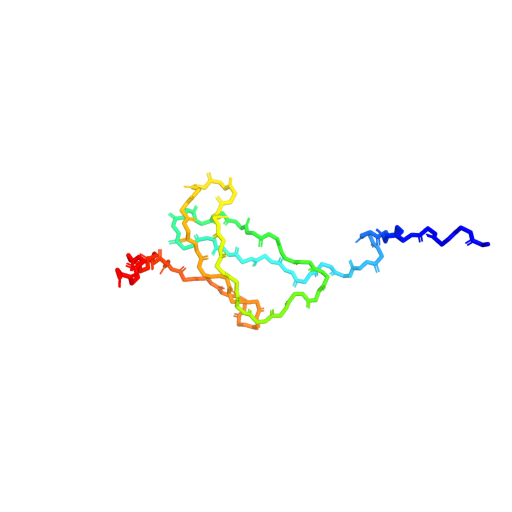
Sequence (67 aa):
MQTDFSVNLNDLESTGIIECPYCGKGKAYIYGTTGMQSSGCSVCKRIVLWDFDNKTAYKASAKKFAS